Protein AF-A0A0B5WS41-F1 (afdb_monomer_lite)

Radius of gyration: 16.79 Å; chains: 1; bounding box: 45×36×39 Å

Sequence (57 aa):
MRTIVFLRNRGPQFTPIEEEFEFEDNSTDKEIIDAFEDWVWDEVGEEFTWFEKEEDK

Organism: NCBI:txid1121088

Secondary structure (DSSP, 8-state):
-EEEEEEE---TTSPPEEEEEEE-TT--HHHHHHHHHHHHHHHHHTT----------

Structure (mmCIF, N/CA/C/O backbone):
data_AF-A0A0B5WS41-F1
#
_entry.id   AF-A0A0B5WS41-F1
#
loop_
_atom_site.group_PDB
_atom_site.id
_atom_site.type_symbol
_atom_site.label_atom_id
_atom_site.label_alt_id
_atom_site.label_comp_id
_atom_site.label_asym_id
_atom_site.label_entity_id
_atom_site.label_seq_id
_atom_site.pdbx_PDB_ins_code
_atom_site.Cartn_x
_atom_site.Cartn_y
_atom_site.Cartn_z
_atom_site.occupancy
_atom_site.B_iso_or_equiv
_atom_site.auth_seq_id
_atom_site.auth_comp_id
_atom_site.auth_asym_id
_atom_site.auth_atom_id
_atom_site.pdbx_PDB_model_num
ATOM 1 N N . MET A 1 1 ? -16.876 0.694 11.497 1.00 89.69 1 MET A N 1
ATOM 2 C CA . MET A 1 1 ? -16.132 0.653 10.229 1.00 89.69 1 MET A CA 1
ATOM 3 C C . MET A 1 1 ? -15.242 1.879 10.163 1.00 89.69 1 MET A C 1
ATOM 5 O O . MET A 1 1 ? -15.714 2.976 10.468 1.00 89.69 1 MET A O 1
ATOM 9 N N . ARG A 1 2 ? -13.983 1.693 9.760 1.00 92.00 2 ARG A N 1
ATOM 10 C CA . ARG A 1 2 ? -12.997 2.756 9.555 1.00 92.00 2 ARG A CA 1
ATOM 11 C C . ARG A 1 2 ? -12.458 2.704 8.129 1.00 92.00 2 ARG A C 1
ATOM 13 O O . ARG A 1 2 ? -12.121 1.633 7.637 1.00 92.00 2 ARG A O 1
ATOM 20 N N . THR A 1 3 ? -12.350 3.862 7.492 1.00 95.81 3 THR A N 1
ATOM 21 C CA . THR A 1 3 ? -11.771 3.992 6.150 1.00 95.81 3 THR A CA 1
ATOM 22 C C . THR A 1 3 ? -10.290 4.322 6.264 1.00 95.81 3 THR A C 1
ATOM 24 O O . THR A 1 3 ? -9.902 5.204 7.035 1.00 95.81 3 THR A O 1
ATOM 27 N N . ILE A 1 4 ? -9.463 3.611 5.505 1.00 95.12 4 ILE A N 1
ATOM 28 C CA . ILE A 1 4 ? -8.024 3.836 5.395 1.00 95.12 4 ILE A CA 1
ATOM 29 C C . ILE A 1 4 ? -7.706 4.132 3.935 1.00 95.12 4 ILE A C 1
ATOM 31 O O . ILE A 1 4 ? -8.170 3.433 3.042 1.00 95.12 4 ILE A O 1
ATOM 35 N N . VAL A 1 5 ? -6.920 5.180 3.702 1.00 95.31 5 VAL A N 1
ATOM 36 C CA . VAL A 1 5 ? -6.482 5.576 2.361 1.00 95.31 5 VAL A CA 1
ATOM 37 C C . VAL A 1 5 ? -5.075 5.045 2.141 1.00 95.31 5 VAL A C 1
ATOM 39 O O . VAL A 1 5 ? -4.156 5.395 2.889 1.00 95.31 5 VAL A O 1
ATOM 42 N N . PHE A 1 6 ? -4.899 4.225 1.114 1.00 94.44 6 PHE A N 1
ATOM 43 C CA . PHE A 1 6 ? -3.583 3.868 0.607 1.00 94.44 6 PHE A CA 1
ATOM 44 C C . PHE A 1 6 ? -3.163 4.905 -0.432 1.00 94.44 6 PHE A C 1
ATOM 46 O O . PHE A 1 6 ? -3.948 5.294 -1.293 1.00 94.44 6 PHE A O 1
ATOM 53 N N . LEU A 1 7 ? -1.934 5.408 -0.306 1.00 92.31 7 LEU A N 1
ATOM 54 C CA . LEU A 1 7 ? -1.409 6.501 -1.121 1.00 92.31 7 LEU A CA 1
ATOM 55 C C . LEU A 1 7 ? -0.062 6.102 -1.710 1.00 92.31 7 LEU A C 1
ATOM 57 O O . LEU A 1 7 ? 0.895 5.837 -0.979 1.00 92.31 7 LEU A O 1
ATOM 61 N N . ARG A 1 8 ? 0.049 6.176 -3.036 1.00 89.62 8 ARG A N 1
ATOM 62 C CA . ARG A 1 8 ? 1.311 6.022 -3.753 1.00 89.62 8 ARG A CA 1
ATOM 63 C C . ARG A 1 8 ? 1.671 7.323 -4.444 1.00 89.62 8 ARG A C 1
ATOM 65 O O . ARG A 1 8 ? 1.009 7.776 -5.374 1.00 89.62 8 ARG A O 1
ATOM 72 N N . ASN A 1 9 ? 2.795 7.892 -4.026 1.00 88.56 9 ASN A N 1
ATOM 73 C CA . ASN A 1 9 ? 3.367 9.080 -4.640 1.00 88.56 9 ASN A CA 1
ATOM 74 C C . ASN A 1 9 ? 4.606 8.692 -5.459 1.00 88.56 9 ASN A C 1
ATOM 76 O O . ASN A 1 9 ? 5.657 8.386 -4.897 1.00 88.56 9 ASN A O 1
ATOM 80 N N . ARG A 1 10 ? 4.485 8.706 -6.794 1.00 83.81 10 ARG A N 1
ATOM 81 C CA . ARG A 1 10 ? 5.592 8.412 -7.728 1.00 83.81 10 ARG A CA 1
ATOM 82 C C . ARG A 1 10 ? 6.517 9.627 -7.961 1.00 83.81 10 ARG A C 1
ATOM 84 O O . ARG A 1 10 ? 7.472 9.537 -8.727 1.00 83.81 10 ARG A O 1
ATOM 91 N N . GLY A 1 11 ? 6.268 10.757 -7.291 1.00 85.56 11 GLY A N 1
ATOM 92 C CA . GLY A 1 11 ? 7.060 11.987 -7.371 1.00 85.56 11 GLY A CA 1
ATOM 93 C C . GLY A 1 11 ? 6.312 13.168 -8.013 1.00 85.56 11 GLY A C 1
ATOM 94 O O . GLY A 1 11 ? 5.195 13.017 -8.495 1.00 85.56 11 GLY A O 1
ATOM 95 N N . PRO A 1 12 ? 6.931 14.364 -8.067 1.00 83.69 12 PRO A N 1
ATOM 96 C CA . PRO A 1 12 ? 6.254 15.634 -8.372 1.00 83.69 12 PRO A CA 1
ATOM 97 C C . PRO A 1 12 ? 5.703 15.769 -9.800 1.00 83.69 12 PRO A C 1
ATOM 99 O O . PRO A 1 12 ? 4.965 16.711 -10.076 1.00 83.69 12 PRO A O 1
ATOM 102 N N . GLN A 1 13 ? 6.081 14.874 -10.714 1.00 88.50 13 GLN A N 1
ATOM 103 C CA . GLN A 1 13 ? 5.592 14.857 -12.098 1.00 88.50 13 GLN A CA 1
ATOM 104 C C . GLN A 1 13 ? 4.429 13.881 -12.311 1.00 88.50 13 GLN A C 1
ATOM 106 O O . GLN A 1 13 ? 3.851 13.855 -13.394 1.00 88.50 13 GLN A O 1
ATOM 111 N N . PHE A 1 14 ? 4.094 13.083 -11.299 1.00 84.06 14 PHE A N 1
ATOM 112 C CA . PHE A 1 14 ? 3.068 12.056 -11.378 1.00 84.06 14 PHE A CA 1
ATOM 113 C C . PHE A 1 14 ? 1.886 12.439 -10.497 1.00 84.06 14 PHE A C 1
ATOM 115 O O . PHE A 1 14 ? 2.055 12.982 -9.405 1.00 84.06 14 PHE A O 1
ATOM 122 N N . THR A 1 15 ? 0.681 12.141 -10.969 1.00 87.62 15 THR A N 1
ATOM 123 C CA . THR A 1 15 ? -0.511 12.227 -10.130 1.00 87.62 15 THR A CA 1
ATOM 124 C C . THR A 1 15 ? -0.435 11.124 -9.072 1.00 87.62 15 THR A C 1
ATOM 126 O O . THR A 1 15 ? -0.192 9.972 -9.440 1.00 87.62 15 THR A O 1
ATOM 129 N N . PRO A 1 16 ? -0.596 11.447 -7.777 1.00 90.12 16 PRO A N 1
ATOM 130 C CA . PRO A 1 16 ? -0.676 10.429 -6.742 1.00 90.12 16 PRO A CA 1
ATOM 131 C C . PRO A 1 16 ? -1.845 9.481 -6.999 1.00 90.12 16 PRO A C 1
ATOM 133 O O . PRO A 1 16 ? -2.891 9.902 -7.495 1.00 90.12 16 PRO A O 1
ATOM 136 N N . ILE A 1 17 ? -1.647 8.213 -6.661 1.00 89.38 17 ILE A N 1
ATOM 137 C CA . ILE A 1 17 ? -2.697 7.199 -6.710 1.00 89.38 17 ILE A CA 1
ATOM 138 C C . ILE A 1 17 ? -3.196 7.022 -5.285 1.00 89.38 17 ILE A C 1
ATOM 140 O O . ILE A 1 17 ? -2.399 6.777 -4.376 1.00 89.38 17 ILE A O 1
ATOM 144 N N . GLU A 1 18 ? -4.496 7.214 -5.111 1.00 93.62 18 GLU A N 1
ATOM 145 C CA . GLU A 1 18 ? -5.202 7.100 -3.842 1.00 93.62 18 GLU A CA 1
ATOM 146 C C . GLU A 1 18 ? -6.305 6.063 -3.998 1.00 93.62 18 GLU A C 1
ATOM 148 O O . GLU A 1 18 ? -7.072 6.118 -4.961 1.00 93.62 18 GLU A O 1
ATOM 153 N N . GLU A 1 19 ? -6.384 5.139 -3.048 1.00 94.69 19 GLU A N 1
ATOM 154 C CA . GLU A 1 19 ? -7.443 4.139 -3.004 1.00 94.69 19 GLU A CA 1
ATOM 155 C C . GLU A 1 19 ? -7.936 3.954 -1.569 1.00 94.69 19 GLU A C 1
ATOM 157 O O 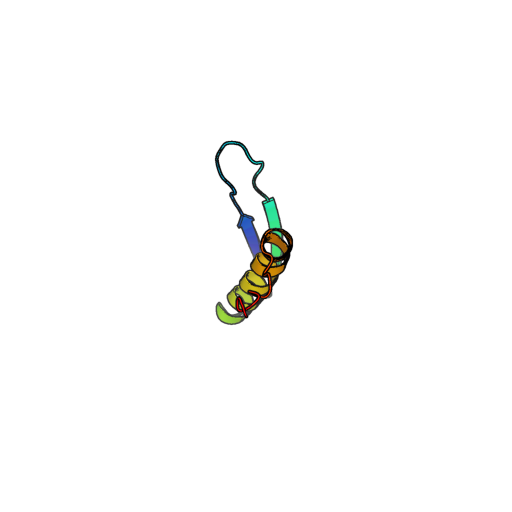. GLU A 1 19 ? -7.156 3.904 -0.613 1.00 94.69 19 GLU A O 1
ATOM 162 N N . GLU A 1 20 ? -9.257 3.929 -1.419 1.00 96.00 20 GLU A N 1
ATOM 163 C CA . GLU A 1 20 ? -9.931 3.828 -0.131 1.00 96.00 20 GLU A CA 1
ATOM 164 C C . GLU A 1 20 ? -10.279 2.374 0.171 1.00 96.00 20 GLU A C 1
ATOM 166 O O . GLU A 1 20 ? -10.935 1.698 -0.619 1.00 96.00 20 GLU A O 1
ATOM 171 N N . PHE A 1 21 ? -9.892 1.922 1.360 1.00 94.94 21 PHE A N 1
ATOM 172 C CA . PHE A 1 21 ? -10.189 0.595 1.872 1.00 94.94 21 PHE A CA 1
ATOM 173 C C . PHE A 1 21 ? -10.998 0.709 3.161 1.00 94.94 21 PHE A C 1
ATOM 175 O O . PHE A 1 21 ? -10.634 1.432 4.095 1.00 94.94 21 PHE A O 1
ATOM 182 N N . GLU A 1 22 ? -12.112 -0.014 3.217 1.00 95.94 22 GLU A N 1
ATOM 183 C CA . GLU A 1 22 ? -12.947 -0.100 4.409 1.00 95.94 22 GLU A CA 1
ATOM 184 C C . GLU A 1 22 ? -12.526 -1.295 5.263 1.00 95.94 22 GLU A C 1
ATOM 186 O O . GLU A 1 22 ? -12.477 -2.432 4.798 1.00 95.94 22 GLU A O 1
ATOM 191 N N . PHE A 1 23 ? -12.254 -1.027 6.536 1.00 94.81 23 PHE A N 1
ATOM 192 C CA . PHE A 1 23 ? -11.918 -2.036 7.530 1.00 94.81 23 PHE A CA 1
ATOM 193 C C . PHE A 1 23 ? -12.915 -2.004 8.684 1.00 94.81 23 PHE A C 1
ATOM 195 O O . PHE A 1 23 ? -13.535 -0.979 8.997 1.00 94.81 23 PHE A O 1
ATOM 202 N N . GLU A 1 24 ? -13.039 -3.129 9.376 1.00 94.88 24 GLU A N 1
ATOM 203 C CA . GLU A 1 24 ? -13.768 -3.166 10.634 1.00 94.88 24 GLU A CA 1
ATOM 204 C C . GLU A 1 24 ? -13.016 -2.365 11.711 1.00 94.88 24 GLU A C 1
ATOM 206 O O . GLU A 1 24 ? -11.791 -2.211 11.680 1.00 94.88 2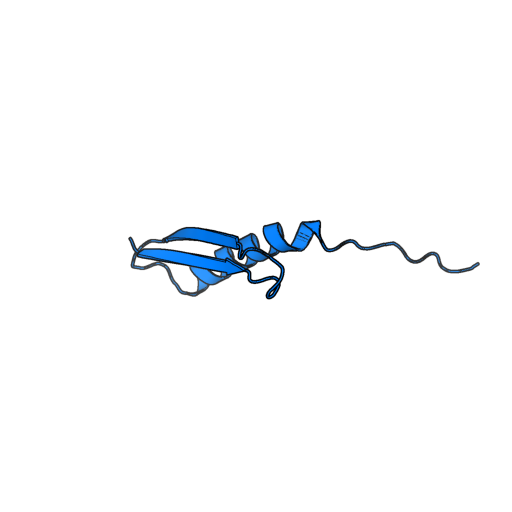4 GLU A O 1
ATOM 211 N N . ASP A 1 25 ? -13.742 -1.837 12.700 1.00 92.00 25 ASP A N 1
ATOM 212 C CA . ASP A 1 25 ? -13.125 -1.010 13.757 1.00 92.00 25 ASP A CA 1
ATOM 213 C C . ASP A 1 25 ? -12.141 -1.806 14.625 1.00 92.00 25 ASP A C 1
ATOM 215 O O . ASP A 1 25 ? -11.255 -1.233 15.258 1.00 92.00 25 ASP A O 1
ATOM 219 N N . ASN A 1 26 ? -12.302 -3.129 14.658 1.00 93.69 26 ASN A N 1
ATOM 220 C CA . ASN A 1 26 ? -11.441 -4.066 15.367 1.00 93.69 26 ASN A CA 1
ATOM 221 C C . ASN A 1 26 ? -10.391 -4.733 14.465 1.00 93.69 26 ASN A C 1
ATOM 223 O O . ASN A 1 26 ? -9.669 -5.597 14.967 1.00 93.69 26 ASN A O 1
ATOM 227 N N . SER A 1 27 ? -10.304 -4.366 13.180 1.00 94.12 27 SER A N 1
ATOM 228 C CA . SER A 1 27 ? -9.253 -4.876 12.301 1.00 94.12 27 SER A CA 1
ATOM 229 C C . SER A 1 27 ? -7.890 -4.529 12.882 1.00 94.12 27 SER A C 1
ATOM 231 O O . SER A 1 27 ? -7.632 -3.392 13.287 1.00 94.12 27 SER A O 1
ATOM 233 N N . THR A 1 28 ? -7.021 -5.522 12.936 1.00 95.12 28 THR A N 1
ATOM 234 C CA . THR A 1 28 ? -5.659 -5.407 13.439 1.00 95.12 28 THR A CA 1
ATOM 235 C C . THR A 1 28 ? -4.770 -4.681 12.440 1.00 95.12 28 THR A C 1
ATOM 237 O O . THR A 1 28 ? -5.021 -4.687 11.236 1.00 95.12 28 THR A O 1
ATOM 240 N N . ASP A 1 29 ? -3.671 -4.111 12.930 1.00 94.31 29 ASP A N 1
ATOM 241 C CA . ASP A 1 29 ? -2.670 -3.496 12.053 1.00 94.31 29 ASP A CA 1
ATOM 242 C C . ASP A 1 29 ? -2.105 -4.505 11.048 1.00 94.31 29 ASP A C 1
ATOM 244 O O . ASP A 1 29 ? -1.791 -4.138 9.923 1.00 94.31 29 ASP A O 1
ATOM 248 N N . LYS A 1 30 ? -2.037 -5.791 11.421 1.00 95.62 30 LYS A N 1
ATOM 249 C CA . LYS A 1 30 ? -1.603 -6.857 10.519 1.00 95.62 30 LYS A CA 1
ATOM 250 C C . LYS A 1 30 ? -2.524 -6.995 9.306 1.00 95.62 30 LYS A C 1
ATOM 252 O O . LYS A 1 30 ? -2.026 -7.058 8.196 1.00 95.62 30 LYS A O 1
ATOM 257 N N . GLU A 1 31 ? -3.840 -7.018 9.506 1.00 93.56 31 GLU A N 1
ATOM 258 C CA . GLU A 1 31 ? -4.798 -7.143 8.395 1.00 93.56 31 GLU A CA 1
ATOM 259 C C . GLU A 1 31 ? -4.704 -5.959 7.425 1.00 93.56 31 GLU A C 1
ATOM 261 O O . GLU A 1 31 ? -4.863 -6.125 6.221 1.00 93.56 31 GLU A O 1
ATOM 266 N N . ILE A 1 32 ? -4.399 -4.768 7.944 1.00 94.44 32 ILE A N 1
ATOM 267 C CA . ILE A 1 32 ? -4.192 -3.571 7.123 1.00 94.44 32 ILE A CA 1
ATOM 268 C C . ILE A 1 32 ? -2.863 -3.648 6.371 1.00 94.44 32 ILE A C 1
ATOM 270 O O . ILE A 1 32 ? -2.809 -3.257 5.210 1.00 94.44 32 ILE A O 1
ATOM 274 N N . ILE A 1 33 ? -1.801 -4.143 7.016 1.00 95.00 33 ILE A N 1
ATOM 275 C CA . ILE A 1 33 ? -0.488 -4.336 6.387 1.00 95.00 33 ILE A CA 1
ATOM 276 C C . ILE A 1 33 ? -0.579 -5.369 5.266 1.00 95.00 33 ILE A C 1
ATOM 278 O O . ILE A 1 33 ? -0.098 -5.087 4.177 1.00 95.00 33 ILE A O 1
ATOM 282 N N . ASP A 1 34 ? -1.227 -6.510 5.506 1.00 96.06 34 ASP A N 1
ATOM 283 C CA . ASP A 1 34 ? -1.388 -7.563 4.500 1.00 96.06 34 ASP A CA 1
ATOM 284 C C . ASP A 1 34 ? -2.127 -6.999 3.260 1.00 96.06 34 ASP A C 1
ATOM 286 O O . ASP A 1 34 ? -1.660 -7.147 2.134 1.00 96.06 34 ASP A O 1
ATOM 290 N N . ALA A 1 35 ? -3.214 -6.238 3.462 1.00 95.12 35 ALA A N 1
ATOM 291 C CA . ALA A 1 35 ? -3.932 -5.568 2.371 1.00 95.12 35 ALA A CA 1
ATOM 292 C C . ALA A 1 35 ? -3.097 -4.483 1.664 1.00 95.12 35 ALA A C 1
ATOM 294 O O . ALA A 1 35 ? -3.213 -4.289 0.454 1.00 95.12 35 ALA A O 1
ATOM 295 N N . PHE A 1 36 ? -2.260 -3.760 2.411 1.00 93.69 36 PHE A N 1
ATOM 296 C CA . PHE A 1 36 ? -1.372 -2.744 1.855 1.00 93.69 36 PHE A CA 1
ATOM 297 C C . PHE A 1 36 ? -0.258 -3.358 1.001 1.00 93.69 36 PHE A C 1
ATOM 299 O O . PHE A 1 36 ? 0.059 -2.816 -0.053 1.00 93.69 36 PHE A O 1
ATOM 306 N N . GLU A 1 37 ? 0.336 -4.475 1.428 1.00 93.25 37 GLU A N 1
ATOM 307 C CA . GLU A 1 37 ? 1.370 -5.183 0.665 1.00 93.25 37 GLU A CA 1
ATOM 308 C C . GLU A 1 37 ? 0.82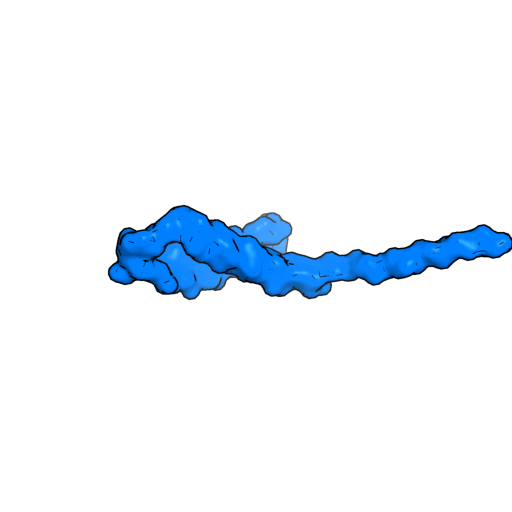9 -5.702 -0.669 1.00 93.25 37 GLU A C 1
ATOM 310 O O . GLU A 1 37 ? 1.474 -5.490 -1.698 1.00 93.25 37 GLU A O 1
ATOM 315 N N . ASP A 1 38 ? -0.366 -6.297 -0.662 1.00 93.12 38 ASP A N 1
ATOM 316 C CA . ASP A 1 38 ? -1.042 -6.750 -1.882 1.00 93.12 38 ASP A CA 1
ATOM 317 C C . ASP A 1 38 ? -1.312 -5.573 -2.835 1.00 93.12 38 ASP A C 1
ATOM 319 O O . ASP A 1 38 ? -0.935 -5.622 -4.006 1.00 93.12 38 ASP A O 1
ATOM 323 N N . TRP A 1 3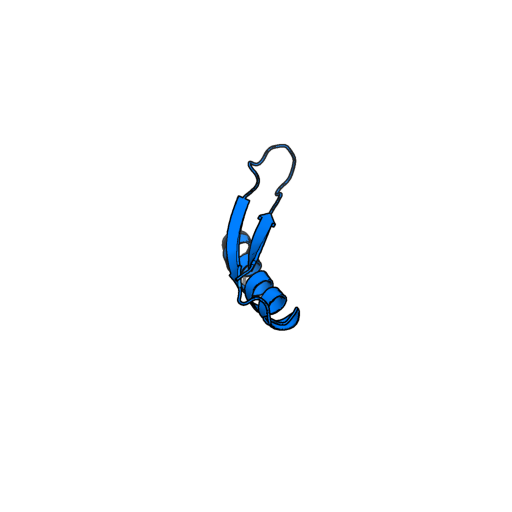9 ? -1.864 -4.468 -2.320 1.00 92.88 39 TRP A N 1
ATOM 324 C CA . TRP A 1 39 ? -2.121 -3.261 -3.111 1.00 92.88 39 TRP A CA 1
ATOM 325 C C . TRP A 1 39 ? -0.846 -2.655 -3.712 1.00 92.88 39 TRP A C 1
ATOM 327 O O . TRP A 1 39 ? -0.808 -2.284 -4.886 1.00 92.88 39 TRP A O 1
ATOM 337 N N . VAL A 1 40 ? 0.235 -2.577 -2.926 1.00 90.31 40 VAL A N 1
ATOM 338 C CA . VAL A 1 40 ? 1.539 -2.124 -3.427 1.00 90.31 40 VAL A CA 1
ATOM 339 C C . VAL A 1 40 ? 2.024 -3.046 -4.540 1.00 90.31 40 VAL A C 1
ATOM 341 O O . VAL A 1 40 ? 2.596 -2.552 -5.514 1.00 90.31 40 VAL A O 1
ATOM 344 N N . TRP A 1 41 ? 1.820 -4.359 -4.422 1.00 88.50 41 TRP A N 1
ATOM 345 C CA . TRP A 1 41 ? 2.283 -5.288 -5.443 1.00 88.50 41 TRP A CA 1
ATOM 346 C C . TRP A 1 41 ? 1.500 -5.180 -6.749 1.00 88.50 41 TRP A C 1
ATOM 348 O O . TRP A 1 41 ? 2.119 -5.242 -7.808 1.00 88.50 41 TRP A O 1
ATOM 358 N N . ASP A 1 42 ? 0.193 -4.946 -6.695 1.00 85.81 42 ASP A N 1
ATOM 359 C CA . ASP A 1 42 ? -0.609 -4.675 -7.892 1.00 85.81 42 ASP A CA 1
ATOM 360 C C . ASP A 1 42 ? -0.165 -3.367 -8.571 1.00 85.81 42 ASP A C 1
ATOM 362 O O . ASP A 1 42 ? 0.028 -3.316 -9.785 1.00 85.81 42 ASP A O 1
ATOM 366 N N . GLU A 1 43 ? 0.113 -2.324 -7.784 1.00 83.38 43 GLU A N 1
ATOM 367 C CA . GLU A 1 43 ? 0.541 -1.019 -8.297 1.00 83.38 43 GLU A CA 1
ATOM 368 C C . GLU A 1 43 ? 1.957 -0.999 -8.883 1.00 83.38 43 GLU A C 1
ATOM 370 O O . GLU A 1 43 ? 2.275 -0.222 -9.793 1.00 83.38 43 GLU A O 1
ATOM 375 N N . VAL A 1 44 ? 2.859 -1.773 -8.287 1.00 76.19 44 VAL A N 1
ATOM 376 C CA . VAL A 1 44 ? 4.290 -1.752 -8.599 1.00 76.19 44 VAL A CA 1
ATOM 377 C C . VAL A 1 44 ? 4.664 -2.911 -9.520 1.00 76.19 44 VAL A C 1
ATOM 379 O O . VAL A 1 44 ? 5.561 -2.761 -10.344 1.00 76.19 44 VAL A O 1
ATOM 382 N N . GLY A 1 45 ? 3.976 -4.047 -9.434 1.00 71.75 45 GLY A N 1
ATOM 383 C CA . GLY A 1 45 ? 4.307 -5.282 -10.144 1.00 71.75 45 GLY A CA 1
ATOM 384 C C . GLY A 1 45 ? 4.326 -5.131 -11.661 1.00 71.75 45 GLY A C 1
ATOM 385 O O . GLY A 1 45 ? 5.176 -5.728 -12.315 1.00 71.75 45 GLY A O 1
ATOM 386 N N . GLU A 1 46 ? 3.478 -4.269 -12.225 1.00 66.38 46 GLU A N 1
ATOM 387 C CA . GLU A 1 46 ? 3.481 -3.994 -13.668 1.00 66.38 46 GLU A CA 1
ATOM 388 C C . GLU A 1 46 ? 4.746 -3.258 -14.150 1.00 66.38 46 GLU A C 1
ATOM 390 O O . GLU A 1 46 ? 5.134 -3.381 -15.313 1.00 66.38 46 GLU A O 1
ATOM 395 N N . GLU A 1 47 ? 5.417 -2.501 -13.276 1.00 68.81 47 GLU A N 1
ATOM 396 C CA . GLU A 1 47 ? 6.612 -1.718 -13.623 1.00 68.81 47 GLU A CA 1
ATOM 397 C C . GLU A 1 47 ? 7.921 -2.508 -13.459 1.00 68.81 47 GLU A C 1
ATOM 399 O O . GLU A 1 47 ? 8.971 -2.079 -13.947 1.00 68.81 47 GLU A O 1
ATOM 404 N N . PHE A 1 48 ? 7.879 -3.662 -12.789 1.00 71.56 48 PHE A N 1
ATOM 405 C CA . PHE A 1 48 ? 9.048 -4.492 -12.526 1.00 71.56 48 PHE A CA 1
ATOM 406 C C . PHE A 1 48 ? 8.986 -5.772 -13.356 1.00 71.56 48 PHE A C 1
ATOM 408 O O . PHE A 1 48 ? 8.048 -6.556 -13.288 1.00 71.56 48 PHE A O 1
ATOM 415 N N . THR A 1 49 ? 10.037 -6.017 -14.133 1.00 75.75 49 THR A N 1
ATOM 416 C CA . THR A 1 49 ? 10.183 -7.230 -14.939 1.00 75.75 49 THR A CA 1
ATOM 417 C C . THR A 1 49 ? 11.550 -7.857 -14.681 1.00 75.75 49 THR A C 1
ATOM 419 O O . THR A 1 49 ? 12.497 -7.164 -14.300 1.00 75.75 49 THR A O 1
ATOM 422 N N . TRP A 1 50 ? 11.667 -9.169 -14.863 1.00 80.12 50 TRP A N 1
ATOM 423 C CA . TRP A 1 50 ? 12.931 -9.895 -14.763 1.00 80.12 50 TRP A CA 1
ATOM 424 C C . TRP A 1 50 ? 13.265 -10.546 -16.102 1.00 80.12 50 TRP A C 1
ATOM 426 O O . TRP A 1 50 ? 12.383 -10.965 -16.848 1.00 80.12 50 TRP A O 1
ATOM 436 N N . PHE A 1 51 ? 14.558 -10.669 -16.388 1.00 82.75 51 PHE A N 1
ATOM 437 C CA . PHE A 1 51 ? 15.056 -11.379 -17.561 1.00 82.75 51 PHE A CA 1
ATOM 438 C C . PHE A 1 51 ? 16.005 -12.486 -17.116 1.00 82.75 51 PHE A C 1
ATOM 440 O O . PHE A 1 51 ? 16.787 -12.307 -16.180 1.00 82.75 51 PHE A O 1
ATOM 447 N N . GLU A 1 52 ? 15.933 -13.633 -17.787 1.00 82.25 52 GLU A N 1
ATOM 448 C CA . GLU A 1 52 ? 16.897 -14.711 -17.602 1.00 82.25 5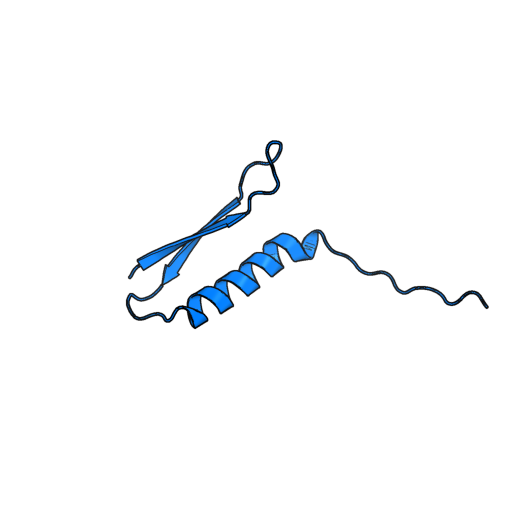2 GLU A CA 1
ATOM 449 C C . GLU A 1 52 ? 18.239 -14.279 -18.201 1.00 82.25 52 GLU A C 1
ATOM 451 O O . GLU A 1 52 ? 18.312 -13.811 -19.339 1.00 82.25 52 GLU A O 1
ATOM 456 N N . LYS A 1 53 ? 19.308 -14.372 -17.410 1.00 87.38 53 LYS A N 1
ATOM 457 C CA . LYS A 1 53 ? 20.651 -14.044 -17.878 1.00 87.38 53 LYS A CA 1
ATOM 458 C C . LYS A 1 53 ? 21.193 -15.253 -18.637 1.00 87.38 53 LYS A C 1
ATOM 460 O O . LYS A 1 53 ? 21.471 -16.269 -18.008 1.00 87.38 53 LYS A O 1
ATOM 465 N N . GLU A 1 54 ? 21.357 -15.144 -19.955 1.00 76.62 54 GLU A N 1
ATOM 466 C CA . GLU A 1 54 ? 22.079 -16.166 -20.719 1.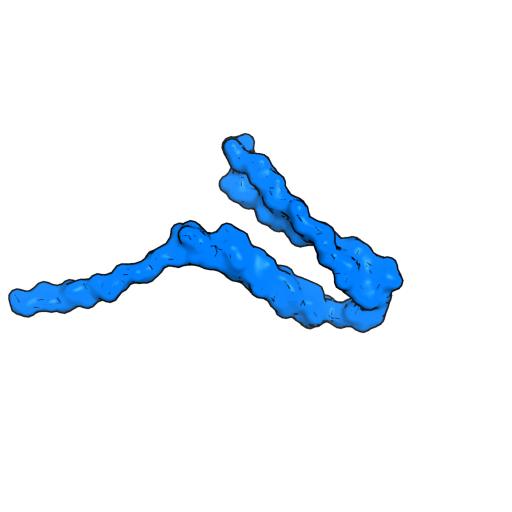00 76.62 54 GLU A CA 1
ATOM 467 C C . GLU A 1 54 ? 23.527 -16.248 -20.201 1.00 76.62 54 GLU A C 1
ATOM 469 O O . GLU A 1 54 ? 24.233 -15.239 -20.124 1.00 76.62 54 GLU A O 1
ATOM 474 N N . GLU A 1 55 ? 23.964 -17.440 -19.785 1.00 66.31 55 GLU A N 1
ATOM 475 C CA . GLU A 1 55 ? 25.384 -17.709 -19.562 1.00 66.31 55 GLU A CA 1
ATOM 476 C C . GLU A 1 55 ? 26.070 -17.776 -20.933 1.00 66.31 55 GLU A C 1
ATOM 478 O O . GLU A 1 55 ? 25.785 -18.675 -21.728 1.00 66.31 55 GLU A O 1
ATOM 483 N N . ASP A 1 56 ? 26.951 -16.810 -21.216 1.00 63.50 56 ASP A N 1
ATOM 484 C CA . ASP A 1 56 ? 27.838 -16.836 -22.381 1.00 63.50 56 ASP A CA 1
ATOM 485 C C . ASP A 1 56 ? 28.586 -18.185 -22.417 1.00 63.50 56 ASP A C 1
ATOM 487 O O . ASP A 1 56 ? 29.349 -18.505 -21.500 1.00 63.50 56 ASP A O 1
ATOM 491 N N . LYS A 1 57 ? 28.324 -18.994 -23.453 1.00 49.66 57 LYS A N 1
ATOM 492 C CA . LYS A 1 57 ? 28.994 -20.282 -23.705 1.00 49.66 57 LYS A CA 1
ATOM 493 C C . LYS A 1 57 ? 30.422 -20.118 -24.211 1.00 49.66 57 LYS A C 1
ATOM 495 O O . LYS A 1 57 ? 30.644 -19.239 -25.073 1.00 49.66 57 LYS A O 1
#

pLDDT: mean 87.18, std 9.99, range [49.66, 96.06]

Foldseek 3Di:
DDKDWDWDDPDDVDDIDIDIDDDDPPDDPVNVVVVNVVVVCVVCVVVDDDDDDDDDD